Protein AF-A0A651FIP3-F1 (afdb_monomer_lite)

Secondary structure (DSSP, 8-state):
---------HHHHHHHHHHHHHHHHHHHHHHHHHHHHHTT-GGGHHHHHHHHHHHHHHHHHHHHHHHHHHHHHHHHHHHHHHHHHHTTT-B-TTT--B-TTS-SSEE-TTT--EE-HHHHHHHHT-----

pLDDT: mean 82.82, std 11.84, range [43.19, 98.12]

Sequence (130 aa):
MSTTNVKLPDCLKMLIAVMWSLPIASFVAMLSVLVLAGMLGKGHLDHFLWLGTLVQVLMWVSVAWILVFSAIIVFRFRRICRDAKVRGGRICLKCLYDLSTSPRDGKCPECGEKYTHEDLLEYWGVRNSE

Foldseek 3Di:
DPPPPPPPPVVLVVVVVVLVPVLVVVVVVLVVVLVVVVVVDDPCPVVVVVVSVVVVVVSVVVNVVSVVVSVVVVVVVVVLLVVCLVLQLQADPPPRDGCSVPDQWAADPPPRHGDHVVRSCVNSVHDPPD

Structure (mmCIF, N/CA/C/O backbone):
data_AF-A0A651FIP3-F1
#
_entry.id   AF-A0A651FIP3-F1
#
loop_
_atom_site.group_PDB
_atom_site.id
_atom_site.type_symbol
_atom_site.label_atom_id
_atom_site.label_alt_id
_atom_site.label_comp_id
_atom_site.label_asym_id
_atom_site.label_entity_id
_atom_site.label_seq_id
_atom_site.pdbx_PDB_ins_code
_atom_site.Cartn_x
_atom_site.Cartn_y
_atom_site.Cartn_z
_atom_site.occupancy
_atom_site.B_iso_or_equiv
_atom_site.auth_seq_id
_atom_site.auth_comp_id
_atom_site.auth_asym_id
_atom_site.auth_atom_id
_atom_site.pdbx_PDB_model_num
ATOM 1 N N . MET A 1 1 ? -28.414 8.250 -0.551 1.00 43.19 1 MET A N 1
ATOM 2 C CA . MET A 1 1 ? -27.100 7.582 -0.408 1.00 43.19 1 MET A CA 1
ATOM 3 C C . MET A 1 1 ? -26.067 8.631 -0.034 1.00 43.19 1 MET A C 1
ATOM 5 O O . MET A 1 1 ? -25.592 9.348 -0.900 1.00 43.19 1 MET A O 1
ATOM 9 N N . SER A 1 2 ? -25.780 8.786 1.259 1.00 44.00 2 SER A N 1
ATOM 10 C CA . SER A 1 2 ? -24.725 9.697 1.711 1.00 44.00 2 SER A CA 1
ATOM 11 C C . SER A 1 2 ? -23.386 9.033 1.414 1.00 44.00 2 SER A C 1
ATOM 13 O O . SER A 1 2 ? -23.059 8.014 2.021 1.00 44.00 2 SER A O 1
ATOM 15 N N . THR A 1 3 ? -22.623 9.577 0.471 1.00 43.50 3 THR A N 1
ATOM 16 C CA . THR A 1 3 ? -21.223 9.207 0.258 1.00 43.50 3 THR A CA 1
ATOM 17 C C . THR A 1 3 ? -20.451 9.592 1.513 1.00 43.50 3 THR A C 1
ATOM 19 O O . THR A 1 3 ? -20.008 10.729 1.666 1.00 43.50 3 THR A O 1
ATOM 22 N N . THR A 1 4 ? -20.349 8.669 2.469 1.00 44.88 4 THR A N 1
ATOM 23 C CA . THR A 1 4 ? -19.450 8.822 3.608 1.00 44.88 4 THR A CA 1
ATOM 24 C C . THR A 1 4 ? -18.051 8.943 3.036 1.00 44.88 4 THR A C 1
ATOM 26 O O . THR A 1 4 ? -17.505 7.970 2.513 1.00 44.88 4 THR A O 1
ATOM 29 N N . ASN A 1 5 ? -17.523 10.162 3.083 1.00 47.53 5 ASN A N 1
ATOM 30 C CA . ASN A 1 5 ? -16.165 10.507 2.712 1.00 47.53 5 ASN A CA 1
ATOM 31 C C . ASN A 1 5 ? -15.255 9.822 3.737 1.00 47.53 5 ASN A C 1
ATOM 33 O O . ASN A 1 5 ? -14.909 10.394 4.767 1.00 47.53 5 ASN A O 1
ATOM 37 N N . VAL A 1 6 ? -14.981 8.532 3.524 1.00 54.75 6 VAL A N 1
ATOM 38 C CA . VAL A 1 6 ? -13.984 7.801 4.299 1.00 54.75 6 VAL A CA 1
ATOM 39 C C . VAL A 1 6 ? -12.687 8.518 3.980 1.00 54.75 6 VAL A C 1
ATOM 41 O O . VAL A 1 6 ? -12.163 8.358 2.877 1.00 54.75 6 VAL A O 1
ATOM 44 N N . LYS A 1 7 ? -12.230 9.384 4.894 1.00 57.81 7 LYS A N 1
ATOM 45 C CA . LYS A 1 7 ? -10.916 10.011 4.793 1.00 57.81 7 LYS A CA 1
ATOM 46 C C . LYS A 1 7 ? -9.936 8.858 4.646 1.00 57.81 7 LYS A C 1
ATOM 48 O O . LYS A 1 7 ? -9.691 8.126 5.600 1.00 57.81 7 LYS A O 1
ATOM 53 N N . LEU A 1 8 ? -9.451 8.644 3.422 1.00 61.72 8 LEU A N 1
ATOM 54 C CA . LEU A 1 8 ? -8.318 7.762 3.204 1.00 61.72 8 LEU A CA 1
ATOM 55 C C . LEU A 1 8 ? -7.238 8.262 4.166 1.00 61.72 8 LEU A C 1
ATOM 57 O O . LEU A 1 8 ? -6.958 9.467 4.104 1.00 61.72 8 LEU A O 1
ATOM 61 N N . PRO A 1 9 ? -6.694 7.405 5.052 1.00 68.31 9 PRO A N 1
ATOM 62 C CA . PRO A 1 9 ? -5.679 7.834 6.001 1.00 68.31 9 PRO A CA 1
ATOM 63 C C . PRO A 1 9 ? -4.591 8.554 5.211 1.00 68.31 9 PRO A C 1
ATOM 65 O O . PRO A 1 9 ? -4.199 8.080 4.141 1.00 68.31 9 PRO A O 1
ATOM 68 N N . ASP A 1 10 ? -4.156 9.724 5.672 1.00 67.50 10 ASP A N 1
ATOM 69 C CA . ASP A 1 10 ? -3.275 10.583 4.873 1.00 67.50 10 ASP A CA 1
ATOM 70 C C . ASP A 1 10 ? -1.954 9.873 4.516 1.00 67.50 10 ASP A C 1
ATOM 72 O O . ASP A 1 10 ? -1.390 10.115 3.449 1.00 67.50 10 ASP A O 1
ATOM 76 N N . CYS A 1 11 ? -1.556 8.866 5.307 1.00 55.94 11 CYS A N 1
ATOM 77 C CA . CYS A 1 11 ? -0.498 7.914 4.969 1.00 55.94 11 CYS A CA 1
ATOM 78 C C . CYS A 1 11 ? -0.735 7.179 3.644 1.00 55.94 11 CYS A C 1
ATOM 80 O O . CYS A 1 11 ? 0.195 7.050 2.862 1.00 55.94 11 CYS A O 1
ATOM 82 N N . LEU A 1 12 ? -1.954 6.717 3.349 1.00 72.62 12 LEU A N 1
ATOM 83 C CA . LEU A 1 12 ? -2.253 6.019 2.098 1.00 72.62 12 LEU A CA 1
ATOM 84 C C . LEU A 1 12 ? -2.202 6.975 0.901 1.00 72.62 12 LEU A C 1
ATOM 86 O O . LEU A 1 12 ? -1.706 6.593 -0.153 1.00 72.62 12 LEU A O 1
ATOM 90 N N . LYS A 1 13 ? -2.646 8.228 1.061 1.00 75.75 13 LYS A N 1
ATOM 91 C CA . LYS A 1 13 ? -2.507 9.250 0.008 1.00 75.75 13 LYS A CA 1
ATOM 92 C C . LYS A 1 13 ? -1.041 9.568 -0.269 1.00 75.75 13 LYS A C 1
ATOM 94 O O . LYS A 1 13 ? -0.651 9.654 -1.429 1.00 75.75 13 LYS A O 1
ATOM 99 N N . MET A 1 14 ? -0.236 9.702 0.783 1.00 73.50 14 MET A N 1
ATOM 100 C CA . MET A 1 14 ? 1.199 9.950 0.669 1.00 73.50 14 MET A CA 1
ATOM 101 C C . MET A 1 14 ? 1.925 8.751 0.044 1.00 73.50 14 MET A C 1
ATOM 103 O O . MET A 1 14 ? 2.763 8.935 -0.831 1.00 73.50 14 MET A O 1
ATOM 107 N N . LEU A 1 15 ? 1.554 7.524 0.416 1.00 74.19 15 LEU A N 1
ATOM 108 C CA . LEU A 1 15 ? 2.135 6.294 -0.127 1.00 74.19 15 LEU A CA 1
ATOM 109 C C . LEU A 1 15 ? 1.787 6.123 -1.608 1.00 74.19 15 LEU A C 1
ATOM 111 O O . LEU A 1 15 ? 2.667 5.810 -2.401 1.00 74.19 15 LEU A O 1
ATOM 115 N N . ILE A 1 16 ? 0.544 6.431 -1.993 1.00 78.88 16 ILE A N 1
ATOM 116 C CA . ILE A 1 16 ? 0.132 6.522 -3.396 1.00 78.88 16 ILE A CA 1
ATOM 117 C C . ILE A 1 16 ? 0.979 7.588 -4.107 1.00 78.88 16 ILE A C 1
ATOM 119 O O . ILE A 1 16 ? 1.639 7.268 -5.087 1.00 78.88 16 ILE A O 1
ATOM 123 N N . ALA A 1 17 ? 1.044 8.823 -3.604 1.00 80.00 17 ALA A N 1
ATOM 124 C CA . ALA A 1 17 ? 1.798 9.906 -4.245 1.00 80.00 17 ALA A CA 1
ATOM 125 C C . ALA A 1 17 ? 3.288 9.570 -4.458 1.00 80.00 17 ALA A C 1
ATOM 127 O O . ALA A 1 17 ? 3.820 9.802 -5.543 1.00 80.00 17 ALA A O 1
ATOM 128 N N . VAL A 1 18 ? 3.944 8.969 -3.459 1.00 76.50 18 VAL A N 1
ATOM 129 C CA . VAL A 1 18 ? 5.346 8.521 -3.547 1.00 76.50 18 VAL A CA 1
ATOM 130 C C . VAL A 1 18 ? 5.502 7.344 -4.515 1.00 76.50 18 VAL A C 1
ATOM 132 O O . VAL A 1 18 ? 6.474 7.283 -5.265 1.00 76.50 18 VAL A O 1
ATOM 135 N N . MET A 1 19 ? 4.529 6.432 -4.556 1.00 79.44 19 MET A N 1
ATOM 136 C CA . MET A 1 19 ? 4.520 5.323 -5.510 1.00 79.44 19 MET A CA 1
ATOM 137 C C . MET A 1 19 ? 4.450 5.781 -6.969 1.00 79.44 19 MET A C 1
ATOM 139 O O . MET A 1 19 ? 5.012 5.109 -7.830 1.00 79.44 19 MET A O 1
ATOM 143 N N . TRP A 1 20 ? 3.767 6.893 -7.260 1.00 76.62 20 TRP A N 1
ATOM 144 C CA . TRP A 1 20 ? 3.640 7.405 -8.629 1.00 76.62 20 TRP A CA 1
ATOM 145 C C . TRP A 1 20 ? 4.838 8.256 -9.068 1.00 76.62 20 TRP A C 1
ATOM 147 O O . TRP A 1 20 ? 5.170 8.252 -10.249 1.00 76.62 20 TRP A O 1
ATOM 157 N N . SER A 1 21 ? 5.524 8.957 -8.161 1.00 80.50 21 SER A N 1
ATOM 158 C CA . SER A 1 21 ? 6.611 9.876 -8.539 1.00 80.50 21 SER A CA 1
ATOM 159 C C . SER A 1 21 ? 7.912 9.168 -8.941 1.00 80.50 21 SER A C 1
ATOM 161 O O . SER A 1 21 ? 8.585 9.601 -9.879 1.00 80.50 21 SER A O 1
ATOM 163 N N . LEU A 1 22 ? 8.248 8.054 -8.287 1.00 77.44 22 LEU A N 1
ATOM 164 C CA . LEU A 1 22 ? 9.463 7.274 -8.557 1.00 77.44 22 LEU A CA 1
ATOM 165 C C . LEU A 1 22 ? 9.542 6.677 -9.979 1.00 77.44 22 LEU A C 1
ATOM 167 O O . LEU A 1 22 ? 10.562 6.885 -10.643 1.00 77.44 22 LEU A O 1
ATOM 171 N N . PRO A 1 23 ? 8.514 5.975 -10.501 1.00 76.00 23 PRO A N 1
ATOM 172 C CA . PRO A 1 23 ? 8.573 5.421 -11.854 1.00 76.00 23 PRO A CA 1
ATOM 173 C C . PRO A 1 23 ? 8.586 6.514 -12.927 1.00 76.00 23 PRO A C 1
ATOM 175 O O . PRO A 1 23 ? 9.272 6.364 -13.935 1.00 76.00 23 PRO A O 1
ATOM 178 N N . ILE A 1 24 ? 7.900 7.640 -12.696 1.00 80.19 24 ILE A N 1
ATOM 179 C CA . ILE A 1 24 ? 7.897 8.775 -13.630 1.00 80.19 24 ILE A CA 1
ATOM 180 C C . ILE A 1 24 ? 9.303 9.376 -13.741 1.00 80.19 24 ILE A C 1
ATOM 182 O O . ILE A 1 24 ? 9.804 9.559 -14.849 1.00 80.19 24 ILE A O 1
ATOM 186 N N . ALA A 1 25 ? 9.973 9.631 -12.614 1.00 79.94 25 ALA A N 1
ATOM 187 C CA . ALA A 1 25 ? 11.335 10.165 -12.619 1.00 79.94 25 ALA A CA 1
ATOM 188 C C . ALA A 1 25 ? 12.333 9.199 -13.286 1.00 79.94 25 ALA A C 1
ATOM 190 O O . ALA A 1 25 ? 13.164 9.621 -14.091 1.00 79.94 25 ALA A O 1
ATOM 191 N N . SER A 1 26 ? 12.215 7.896 -13.003 1.00 79.19 26 SER A N 1
ATOM 192 C CA . SER A 1 26 ? 13.056 6.864 -13.620 1.00 79.19 26 SER A CA 1
ATOM 193 C C . SER A 1 26 ? 12.858 6.784 -15.137 1.00 79.19 26 SER A C 1
ATOM 195 O O . SER A 1 26 ? 13.839 6.692 -15.875 1.00 79.19 26 SER A O 1
ATOM 197 N N . PHE A 1 27 ? 11.615 6.906 -15.612 1.00 79.81 27 PHE A N 1
ATOM 198 C CA . PHE A 1 27 ? 11.298 6.921 -17.039 1.00 79.81 27 PHE A CA 1
ATOM 199 C C . PHE A 1 27 ? 11.923 8.126 -17.757 1.00 79.81 27 PHE A C 1
ATOM 201 O O . PHE A 1 27 ? 12.552 7.968 -18.803 1.00 79.81 27 PHE A O 1
ATOM 208 N N . VAL A 1 28 ? 11.823 9.323 -17.167 1.00 85.31 28 VAL A N 1
ATOM 209 C CA . VAL A 1 28 ? 12.415 10.553 -17.724 1.00 85.31 28 VAL A CA 1
ATOM 210 C C . VAL A 1 28 ? 13.944 10.459 -17.801 1.00 85.31 28 VAL A C 1
ATOM 212 O O . VAL A 1 28 ? 14.542 10.832 -18.816 1.00 85.31 28 VAL A O 1
ATOM 215 N N . ALA A 1 29 ? 14.588 9.913 -16.766 1.00 83.25 29 ALA A N 1
ATOM 216 C CA . ALA A 1 29 ? 16.035 9.702 -16.760 1.00 83.25 29 ALA A CA 1
ATOM 217 C C . ALA A 1 29 ? 16.467 8.710 -17.854 1.00 83.25 29 ALA A C 1
ATOM 219 O O . ALA A 1 29 ? 17.422 8.971 -18.585 1.00 83.25 29 ALA A O 1
ATOM 220 N N . MET A 1 30 ? 15.731 7.608 -18.023 1.00 81.69 30 MET A N 1
ATOM 221 C CA . MET A 1 30 ? 16.027 6.603 -19.046 1.00 81.69 30 MET A CA 1
ATOM 222 C C . MET A 1 30 ? 15.882 7.158 -20.468 1.00 81.69 30 MET A C 1
ATOM 224 O O . MET A 1 30 ? 16.750 6.925 -21.309 1.00 81.69 30 MET A O 1
ATOM 228 N N . LEU A 1 31 ? 14.826 7.936 -20.730 1.00 81.12 31 LEU A N 1
ATOM 229 C CA . LEU A 1 31 ? 14.644 8.611 -22.017 1.00 81.12 31 LEU A CA 1
ATOM 230 C C . LEU A 1 31 ? 15.813 9.548 -22.334 1.00 81.12 31 LEU A C 1
ATOM 232 O O . LEU A 1 31 ? 16.308 9.554 -23.457 1.00 81.12 31 LEU A O 1
ATOM 236 N N . SER A 1 32 ? 16.304 10.282 -21.335 1.00 85.69 32 SER A N 1
ATOM 237 C CA . SER A 1 32 ? 17.462 11.170 -21.492 1.00 85.69 32 SER A CA 1
ATOM 238 C C . SER A 1 32 ? 18.725 10.398 -21.900 1.00 85.69 32 SER A C 1
ATOM 240 O O . SER A 1 32 ? 19.454 10.825 -22.795 1.00 85.69 32 SER A O 1
ATOM 242 N N . VAL A 1 33 ? 18.961 9.228 -21.296 1.00 82.62 33 VAL A N 1
ATOM 243 C CA . VAL A 1 33 ? 20.106 8.359 -21.627 1.00 82.62 33 VAL A CA 1
ATOM 244 C C . VAL A 1 33 ? 19.993 7.795 -23.045 1.00 82.62 33 VAL A C 1
ATOM 246 O O . VAL A 1 33 ? 20.979 7.795 -23.782 1.00 82.62 33 VAL A O 1
ATOM 249 N N . LEU A 1 34 ? 18.796 7.356 -23.452 1.00 78.31 34 LEU A N 1
ATOM 250 C CA . LEU A 1 34 ? 18.548 6.856 -24.808 1.00 78.31 34 LEU A CA 1
ATOM 251 C C . LEU A 1 34 ? 18.825 7.932 -25.870 1.00 78.31 34 LEU A C 1
ATOM 253 O O . LEU A 1 34 ? 19.457 7.641 -26.885 1.00 78.31 34 LEU A O 1
ATOM 257 N N . VAL A 1 35 ? 18.399 9.176 -25.620 1.00 83.75 35 VAL A N 1
ATOM 258 C CA . VAL A 1 35 ? 18.638 10.312 -26.528 1.00 83.75 35 VAL A CA 1
ATOM 259 C C . VAL A 1 35 ? 20.133 10.595 -26.673 1.00 83.75 35 VAL A C 1
ATOM 261 O O . VAL A 1 35 ? 20.622 10.706 -27.795 1.00 83.75 35 VAL A O 1
ATOM 264 N N . LEU A 1 36 ? 20.873 10.659 -25.561 1.00 83.81 36 LEU A N 1
ATOM 265 C CA . LEU A 1 36 ? 22.317 10.924 -25.576 1.00 83.81 36 LEU A CA 1
ATOM 266 C C . LEU A 1 36 ? 23.100 9.839 -26.321 1.00 83.81 36 LEU A C 1
ATOM 268 O O . LEU A 1 36 ? 23.998 10.143 -27.103 1.00 83.81 36 LEU A O 1
ATOM 272 N N . ALA A 1 37 ? 22.737 8.574 -26.126 1.00 78.62 37 ALA A N 1
ATOM 273 C CA . ALA A 1 37 ? 23.389 7.464 -26.806 1.00 78.62 37 ALA A CA 1
ATOM 274 C C . ALA A 1 37 ? 23.115 7.436 -28.316 1.00 78.62 37 ALA A C 1
ATOM 276 O O . ALA A 1 37 ? 24.007 7.096 -29.091 1.00 78.62 37 ALA A O 1
ATOM 277 N N . GLY A 1 38 ? 21.924 7.864 -28.750 1.00 76.25 38 GLY A N 1
ATOM 278 C CA . GLY A 1 38 ? 21.608 8.027 -30.171 1.00 76.25 38 GLY A CA 1
ATOM 279 C C . GLY A 1 38 ? 22.527 9.025 -30.89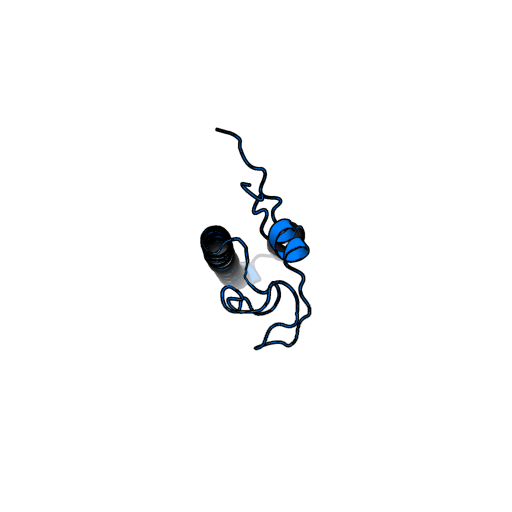0 1.00 76.25 38 GLY A C 1
ATOM 280 O O . GLY A 1 38 ? 22.751 8.894 -32.093 1.00 76.25 38 GLY A O 1
ATOM 281 N N . MET A 1 39 ? 23.116 9.981 -30.162 1.00 83.81 39 MET A N 1
ATOM 282 C CA . MET A 1 39 ? 24.038 10.971 -30.730 1.00 83.81 39 MET A CA 1
ATOM 283 C C . MET A 1 39 ? 25.468 10.436 -30.952 1.00 83.81 39 MET A C 1
ATOM 285 O O . MET A 1 39 ? 26.230 11.068 -31.679 1.00 83.81 39 MET A O 1
ATOM 289 N N . LEU A 1 40 ? 25.846 9.279 -30.385 1.00 83.00 40 LEU A N 1
ATOM 290 C CA . LEU A 1 40 ? 27.236 8.776 -30.366 1.00 83.00 40 LEU A CA 1
ATOM 291 C C . LEU A 1 40 ? 27.644 7.879 -31.561 1.00 83.00 40 LEU A C 1
ATOM 293 O O . LEU A 1 40 ? 28.780 7.410 -31.617 1.00 83.00 40 LEU A O 1
ATOM 297 N N . GLY A 1 41 ? 26.784 7.694 -32.568 1.00 74.50 41 GLY A N 1
ATOM 298 C CA . GLY A 1 41 ? 27.157 7.094 -33.860 1.00 74.50 41 GLY A CA 1
ATOM 299 C C . GLY A 1 41 ? 26.847 5.597 -34.039 1.00 74.50 41 GLY A C 1
ATOM 300 O O . GLY A 1 41 ? 26.512 4.869 -33.109 1.00 74.50 41 GLY A O 1
ATOM 301 N N . LYS A 1 42 ? 26.923 5.132 -35.299 1.00 72.44 42 LYS A N 1
ATOM 302 C CA . LYS A 1 42 ? 26.256 3.904 -35.784 1.00 72.44 42 LYS A CA 1
ATOM 303 C C . LYS A 1 42 ? 26.833 2.565 -35.300 1.00 72.44 42 LYS A C 1
ATOM 305 O O . LYS A 1 42 ? 26.108 1.578 -35.305 1.00 72.44 42 LYS A O 1
ATOM 310 N N . GLY A 1 43 ? 28.100 2.514 -34.882 1.00 77.69 43 GLY A N 1
ATOM 311 C CA . GLY A 1 43 ? 28.779 1.253 -34.539 1.00 77.69 43 GLY A CA 1
ATOM 312 C C . GLY A 1 43 ? 28.315 0.598 -33.232 1.00 77.69 43 GLY A C 1
ATOM 313 O O . GLY A 1 43 ? 28.510 -0.596 -33.050 1.00 77.69 43 GLY A O 1
ATOM 314 N N . HIS A 1 44 ? 27.672 1.359 -32.342 1.00 74.50 44 HIS A N 1
ATOM 315 C CA . HIS A 1 44 ? 27.208 0.885 -31.031 1.00 74.50 44 HIS A CA 1
ATOM 316 C C . HIS A 1 44 ? 25.686 0.665 -30.943 1.00 74.50 44 HIS A C 1
ATOM 318 O O . HIS A 1 44 ? 25.185 0.292 -29.882 1.00 74.50 44 HIS A O 1
ATOM 324 N N . LEU A 1 45 ? 24.943 0.875 -32.036 1.00 77.19 45 LEU A N 1
ATOM 325 C CA . LEU A 1 45 ? 23.476 0.899 -32.020 1.00 77.19 45 LEU A CA 1
ATOM 326 C C . LEU A 1 45 ? 22.845 -0.455 -31.663 1.00 77.19 45 LEU A C 1
ATOM 328 O O . LEU A 1 45 ? 21.918 -0.478 -30.859 1.00 77.19 45 LEU A O 1
ATOM 332 N N . ASP A 1 46 ? 23.353 -1.575 -32.184 1.00 80.75 46 ASP A N 1
ATOM 333 C CA . ASP A 1 46 ? 22.715 -2.887 -31.974 1.00 80.75 46 ASP A CA 1
ATOM 334 C C . ASP A 1 46 ? 22.778 -3.348 -30.511 1.00 80.75 46 ASP A C 1
ATOM 336 O O . ASP A 1 46 ? 21.770 -3.758 -29.932 1.00 80.75 46 ASP A O 1
ATOM 340 N N . HIS A 1 47 ? 23.946 -3.222 -29.870 1.00 80.69 47 HIS A N 1
ATOM 341 C CA . HIS A 1 47 ? 24.083 -3.523 -28.440 1.00 80.69 47 HIS A CA 1
ATOM 342 C C . HIS A 1 47 ? 23.244 -2.577 -27.577 1.00 80.69 47 HIS A C 1
ATOM 344 O O . HIS A 1 47 ? 22.672 -2.996 -26.570 1.00 80.69 47 HIS A O 1
ATOM 350 N N . PHE A 1 48 ? 23.136 -1.310 -27.979 1.00 80.38 48 PHE A N 1
ATOM 351 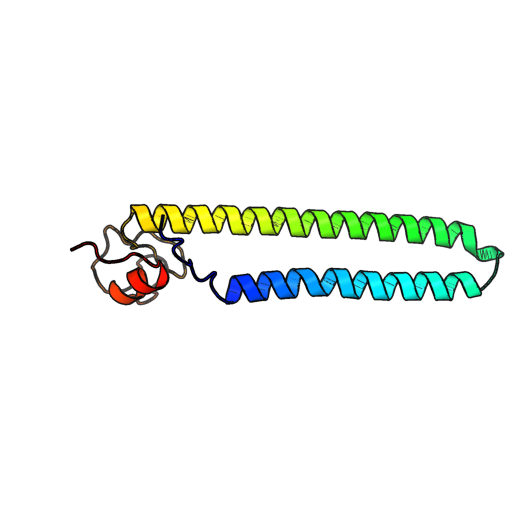C CA . PHE A 1 48 ? 22.380 -0.316 -27.234 1.00 80.38 48 PHE A CA 1
ATOM 352 C C . PHE A 1 48 ? 20.861 -0.534 -27.330 1.00 80.38 48 PHE A C 1
ATOM 354 O O . PHE A 1 48 ? 20.161 -0.418 -26.326 1.00 80.38 48 PHE A O 1
ATOM 361 N N . LEU A 1 49 ? 20.349 -0.927 -28.500 1.00 80.56 49 LEU A N 1
ATOM 362 C CA . LEU A 1 49 ? 18.938 -1.272 -28.699 1.00 80.56 49 LEU A CA 1
ATOM 363 C C . LEU A 1 49 ? 18.529 -2.510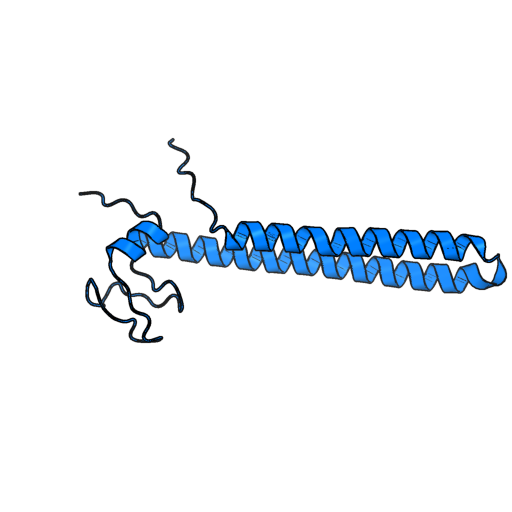 -27.892 1.00 80.56 49 LEU A C 1
ATOM 365 O O . LEU A 1 49 ? 17.460 -2.517 -27.273 1.00 80.56 49 LEU A O 1
ATOM 369 N N . TRP A 1 50 ? 19.381 -3.539 -27.850 1.00 85.19 50 TRP A N 1
ATOM 370 C CA . TRP A 1 50 ? 19.118 -4.735 -27.046 1.00 85.19 50 TRP A CA 1
ATOM 371 C C . TRP A 1 50 ? 19.087 -4.410 -25.547 1.00 85.19 50 TRP A C 1
ATOM 373 O O . TRP A 1 50 ? 18.129 -4.764 -24.855 1.00 85.19 50 TRP A O 1
ATOM 383 N N . LEU A 1 51 ? 20.078 -3.653 -25.061 1.00 81.81 51 LEU A N 1
ATOM 384 C CA . LEU A 1 51 ? 20.131 -3.208 -23.668 1.00 81.81 51 LEU A CA 1
ATOM 385 C C . LEU A 1 51 ? 18.922 -2.328 -23.312 1.00 81.81 51 LEU A C 1
ATOM 387 O O . LEU A 1 51 ? 18.283 -2.548 -22.287 1.00 81.81 51 LEU A O 1
ATOM 391 N N . GLY A 1 52 ? 18.561 -1.375 -24.174 1.00 81.69 52 GLY A N 1
ATOM 392 C CA . GLY A 1 52 ? 17.405 -0.499 -23.979 1.00 81.69 52 GLY A CA 1
ATOM 393 C C . GLY A 1 52 ? 16.090 -1.273 -23.899 1.00 81.69 52 GLY A C 1
ATOM 394 O O . GLY A 1 52 ? 15.274 -1.008 -23.018 1.00 81.69 52 GLY A O 1
ATOM 395 N N . THR A 1 53 ? 15.910 -2.284 -24.754 1.00 82.00 53 THR A N 1
ATOM 396 C CA . THR A 1 53 ? 14.731 -3.165 -24.718 1.00 82.00 53 THR A CA 1
ATOM 397 C C . THR A 1 53 ? 14.659 -3.937 -23.401 1.00 82.00 53 THR A C 1
ATOM 399 O O . THR A 1 53 ? 13.596 -4.013 -22.786 1.00 82.00 53 THR A O 1
ATOM 402 N N . LEU A 1 54 ? 15.790 -4.464 -22.925 1.00 84.25 54 LEU A N 1
ATOM 403 C CA . LEU A 1 54 ? 15.857 -5.183 -21.653 1.00 84.25 54 LEU A CA 1
ATOM 404 C C . LEU A 1 54 ? 15.500 -4.269 -20.472 1.00 84.25 54 LEU A C 1
ATOM 406 O O . LEU A 1 54 ? 14.673 -4.641 -19.637 1.00 84.25 54 LEU A O 1
ATOM 410 N N . VAL A 1 55 ? 16.051 -3.052 -20.427 1.00 81.62 55 VAL A N 1
ATOM 411 C CA . VAL A 1 55 ? 15.725 -2.062 -19.385 1.00 81.62 55 VAL A CA 1
ATOM 412 C C . VAL A 1 55 ? 14.246 -1.670 -19.447 1.00 81.62 55 VAL A C 1
ATOM 414 O O . VAL A 1 55 ? 13.574 -1.640 -18.416 1.00 81.62 55 VAL A O 1
ATOM 417 N N . GLN A 1 56 ? 13.708 -1.442 -20.646 1.00 81.31 56 GLN A N 1
ATOM 418 C CA . GLN A 1 56 ? 12.299 -1.114 -20.852 1.00 81.31 56 GLN A CA 1
ATOM 419 C C . GLN A 1 56 ? 11.372 -2.218 -20.320 1.00 81.31 56 GLN A C 1
ATOM 421 O O . GLN A 1 56 ? 10.381 -1.920 -19.652 1.00 81.31 56 GLN A O 1
ATOM 426 N N . VAL A 1 57 ? 11.686 -3.489 -20.592 1.00 86.44 57 VAL A N 1
ATOM 427 C CA . VAL A 1 57 ? 10.909 -4.632 -20.088 1.00 86.44 57 VAL A CA 1
ATOM 428 C C . VAL A 1 57 ? 10.981 -4.707 -18.564 1.00 86.44 57 VAL A C 1
ATOM 430 O O . VAL A 1 57 ? 9.940 -4.808 -17.917 1.00 86.44 57 VAL A O 1
ATOM 433 N N . LEU A 1 58 ? 12.176 -4.600 -17.973 1.00 83.00 58 LEU A N 1
ATOM 434 C CA . LEU A 1 58 ? 12.340 -4.618 -16.515 1.00 83.00 58 LEU A CA 1
ATOM 435 C C . LEU A 1 58 ? 11.568 -3.485 -15.829 1.00 83.00 58 LEU A C 1
ATOM 437 O O . LEU A 1 58 ? 10.980 -3.691 -14.767 1.00 83.00 58 LEU A O 1
ATOM 441 N N . MET A 1 59 ? 11.520 -2.309 -16.453 1.00 83.19 59 MET A N 1
ATOM 442 C CA . MET A 1 59 ? 10.738 -1.178 -15.966 1.00 83.19 59 MET A CA 1
ATOM 443 C C . MET A 1 59 ? 9.229 -1.463 -15.999 1.00 83.19 59 MET A C 1
ATOM 445 O O . MET A 1 59 ? 8.530 -1.199 -15.025 1.00 83.19 59 MET A O 1
ATOM 449 N N . TRP A 1 60 ? 8.702 -2.040 -17.081 1.00 85.06 60 TRP A N 1
ATOM 450 C CA . TRP A 1 60 ? 7.285 -2.421 -17.127 1.00 85.06 60 TRP A CA 1
ATOM 451 C C . TRP A 1 60 ? 6.939 -3.492 -16.091 1.00 85.06 60 TRP A C 1
ATOM 453 O O . TRP A 1 60 ? 5.893 -3.412 -15.445 1.00 85.06 60 TRP A O 1
ATOM 463 N N . VAL A 1 61 ? 7.832 -4.464 -15.888 1.00 87.94 61 VAL A N 1
ATOM 464 C CA . VAL A 1 61 ? 7.672 -5.504 -14.864 1.00 87.94 61 VAL A CA 1
ATOM 465 C C . VAL A 1 61 ? 7.645 -4.897 -13.460 1.00 87.94 61 VAL A C 1
ATOM 467 O O . VAL A 1 61 ? 6.787 -5.270 -12.659 1.00 87.94 61 VAL A O 1
ATOM 470 N N . SER A 1 62 ? 8.530 -3.945 -13.149 1.00 82.88 62 SER A N 1
ATOM 471 C CA . SER A 1 62 ? 8.553 -3.299 -11.832 1.00 82.88 62 SER A CA 1
ATOM 472 C C . SER A 1 62 ? 7.297 -2.459 -11.581 1.00 82.88 62 SER A C 1
ATOM 474 O O . SER A 1 62 ? 6.695 -2.569 -10.511 1.00 82.88 62 SER A O 1
ATOM 476 N N . VAL A 1 63 ? 6.831 -1.703 -12.582 1.00 83.00 63 VAL A N 1
ATOM 477 C CA . VAL A 1 63 ? 5.562 -0.959 -12.515 1.00 83.00 63 VAL A CA 1
ATOM 478 C C . VAL A 1 63 ? 4.388 -1.908 -12.268 1.00 83.00 63 VAL A C 1
ATOM 480 O O . VAL A 1 63 ? 3.581 -1.662 -11.371 1.00 83.00 63 VAL A O 1
ATOM 483 N N . ALA A 1 64 ? 4.308 -3.021 -13.002 1.00 86.62 64 ALA A N 1
ATOM 484 C CA . ALA A 1 64 ? 3.254 -4.014 -12.812 1.00 86.62 64 ALA A CA 1
ATOM 485 C C . ALA A 1 64 ? 3.264 -4.596 -11.387 1.00 86.62 64 ALA A C 1
ATOM 487 O O . ALA A 1 64 ? 2.216 -4.669 -10.745 1.00 86.62 64 ALA A O 1
ATOM 488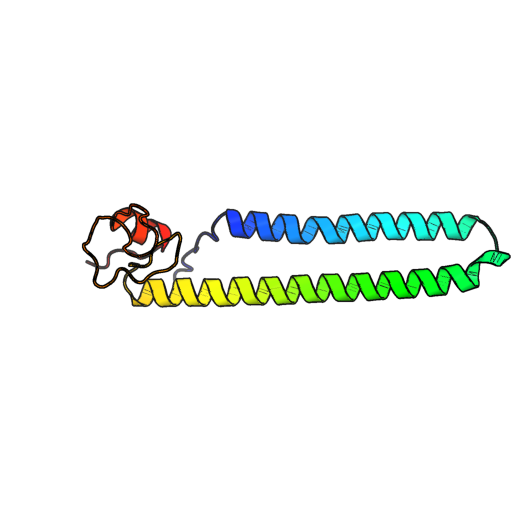 N N . TRP A 1 65 ? 4.439 -4.939 -10.850 1.00 89.56 65 TRP A N 1
ATOM 489 C CA . TRP A 1 65 ? 4.581 -5.428 -9.474 1.00 89.56 65 TRP A CA 1
ATOM 490 C C . TRP A 1 65 ? 4.123 -4.410 -8.428 1.00 89.56 65 TRP A C 1
ATOM 492 O O . TRP A 1 65 ? 3.411 -4.775 -7.492 1.00 89.56 65 TRP A O 1
ATOM 502 N N . ILE A 1 66 ? 4.475 -3.133 -8.595 1.00 82.94 66 ILE A N 1
ATOM 503 C CA . ILE A 1 66 ? 4.049 -2.044 -7.705 1.00 82.94 66 ILE A CA 1
ATOM 504 C C . ILE A 1 66 ? 2.518 -1.898 -7.717 1.00 82.94 66 ILE A C 1
ATOM 506 O O . ILE A 1 66 ? 1.885 -1.780 -6.661 1.00 82.94 66 ILE A O 1
ATOM 510 N N . LEU A 1 67 ? 1.896 -1.956 -8.898 1.00 82.50 67 LEU A N 1
ATOM 511 C CA . LEU A 1 67 ? 0.438 -1.905 -9.037 1.00 82.50 67 LEU A CA 1
ATOM 512 C C . LEU A 1 67 ? -0.243 -3.108 -8.372 1.00 82.50 67 LEU A C 1
ATOM 514 O O . LEU A 1 67 ? -1.219 -2.939 -7.644 1.00 82.50 67 LEU A O 1
ATOM 518 N N . VAL A 1 68 ? 0.297 -4.316 -8.549 1.00 90.00 68 VAL A N 1
ATOM 519 C CA . VAL A 1 68 ? -0.232 -5.525 -7.901 1.00 90.00 68 VAL A CA 1
ATOM 520 C C . VAL A 1 68 ? -0.100 -5.430 -6.380 1.00 90.00 68 VAL A C 1
ATOM 522 O O . VAL A 1 68 ? -1.070 -5.662 -5.658 1.00 90.00 68 VAL A O 1
ATOM 525 N N . PHE A 1 69 ? 1.072 -5.045 -5.873 1.00 85.75 69 PHE A N 1
ATOM 526 C CA . PHE A 1 69 ? 1.324 -4.964 -4.436 1.00 85.75 69 PHE A CA 1
ATOM 527 C C . PHE A 1 69 ? 0.444 -3.907 -3.760 1.00 85.75 69 PHE A C 1
ATOM 529 O O . PHE A 1 69 ? -0.150 -4.161 -2.711 1.00 85.75 69 PHE A O 1
ATOM 536 N N . SER A 1 70 ? 0.275 -2.745 -4.392 1.00 83.69 70 SER A N 1
ATOM 537 C CA . SER A 1 70 ? -0.636 -1.714 -3.887 1.00 83.69 70 SER A CA 1
ATOM 538 C C . SER A 1 70 ? -2.097 -2.132 -3.929 1.00 83.69 70 SER A C 1
ATOM 540 O O . SER A 1 70 ? -2.810 -1.902 -2.952 1.00 83.69 70 SER A O 1
ATOM 542 N N . ALA A 1 71 ? -2.545 -2.806 -4.991 1.00 86.12 71 ALA A N 1
ATOM 543 C CA . ALA A 1 71 ? -3.890 -3.365 -5.049 1.00 86.12 71 ALA A CA 1
ATOM 544 C C . ALA A 1 71 ? -4.128 -4.367 -3.907 1.00 86.12 71 ALA A C 1
ATOM 546 O O . ALA A 1 71 ? -5.167 -4.306 -3.248 1.00 86.12 71 ALA A O 1
ATOM 547 N N . ILE A 1 72 ? -3.149 -5.231 -3.609 1.00 90.56 72 ILE A N 1
ATOM 548 C CA . ILE A 1 72 ? -3.205 -6.173 -2.481 1.00 90.56 72 ILE A CA 1
ATOM 549 C C . ILE A 1 72 ? -3.304 -5.427 -1.146 1.00 90.56 72 ILE A C 1
ATOM 551 O O . ILE A 1 72 ? -4.177 -5.760 -0.340 1.00 90.56 72 ILE A O 1
ATOM 555 N N . ILE A 1 73 ? -2.461 -4.415 -0.910 1.00 86.12 73 ILE A N 1
ATOM 556 C CA . ILE A 1 73 ? -2.492 -3.603 0.317 1.00 86.12 73 ILE A CA 1
ATOM 557 C C . ILE A 1 73 ? -3.853 -2.927 0.475 1.00 86.12 73 ILE A C 1
ATOM 559 O O . ILE A 1 73 ? -4.475 -3.042 1.530 1.00 86.12 73 ILE A O 1
ATOM 563 N N . VAL A 1 74 ? -4.352 -2.269 -0.572 1.00 84.75 74 VAL A N 1
ATOM 564 C CA . VAL A 1 74 ? -5.649 -1.583 -0.546 1.00 84.75 74 VAL A CA 1
ATOM 565 C C . VAL A 1 74 ? -6.776 -2.579 -0.296 1.00 84.75 74 VAL A C 1
ATOM 567 O O . VAL A 1 74 ? -7.651 -2.314 0.525 1.00 84.75 74 VAL A O 1
ATOM 570 N N . PHE A 1 75 ? -6.769 -3.741 -0.948 1.00 87.94 75 PHE A N 1
ATOM 571 C CA . PHE A 1 75 ? -7.811 -4.749 -0.765 1.00 87.94 75 PHE A CA 1
ATOM 572 C C . PHE A 1 75 ? -7.795 -5.340 0.649 1.00 87.94 75 PHE A C 1
ATOM 574 O O . PHE A 1 75 ? -8.845 -5.450 1.287 1.00 87.94 75 PHE A O 1
ATOM 581 N N . ARG A 1 76 ? -6.605 -5.655 1.177 1.00 89.06 76 ARG A N 1
ATOM 582 C CA . ARG A 1 76 ? -6.410 -6.086 2.570 1.00 89.06 76 ARG A CA 1
ATOM 583 C C . ARG A 1 76 ? -6.912 -5.024 3.540 1.00 89.06 76 ARG A C 1
ATOM 585 O O . ARG A 1 76 ? -7.701 -5.347 4.422 1.00 89.06 76 ARG A O 1
ATOM 592 N N . PHE A 1 77 ? -6.526 -3.768 3.341 1.00 83.88 77 PHE A N 1
ATOM 593 C CA . PHE A 1 77 ? -6.920 -2.666 4.213 1.00 83.88 77 PHE A CA 1
ATOM 594 C C . PHE A 1 77 ? -8.430 -2.426 4.176 1.00 83.88 77 PHE A C 1
ATOM 596 O O . PHE A 1 77 ? -9.066 -2.326 5.218 1.00 83.88 77 PHE A O 1
ATOM 603 N N . ARG A 1 78 ? -9.048 -2.436 2.989 1.00 86.12 78 ARG A N 1
ATOM 604 C CA . ARG A 1 78 ? -10.509 -2.317 2.851 1.00 86.12 78 ARG A CA 1
ATOM 605 C C . ARG A 1 78 ? -11.241 -3.458 3.542 1.00 86.12 78 ARG A C 1
ATOM 607 O O . ARG A 1 78 ? -12.273 -3.213 4.164 1.00 86.12 78 ARG A O 1
ATOM 614 N N . ARG A 1 79 ? -10.714 -4.682 3.455 1.00 90.19 79 ARG A N 1
ATOM 615 C CA . ARG A 1 79 ? -11.260 -5.834 4.176 1.00 90.19 79 ARG A CA 1
ATOM 616 C C . ARG A 1 79 ? -11.179 -5.620 5.686 1.00 90.19 79 ARG A C 1
ATOM 618 O O . ARG A 1 79 ? -12.197 -5.757 6.348 1.00 90.19 79 ARG A O 1
ATOM 625 N N . ILE A 1 80 ? -10.028 -5.187 6.199 1.00 87.00 80 ILE A N 1
ATOM 626 C CA . ILE A 1 80 ? -9.834 -4.879 7.623 1.00 87.00 80 ILE A CA 1
ATOM 627 C C . ILE A 1 80 ? -10.786 -3.769 8.082 1.00 87.00 80 ILE A C 1
ATOM 629 O O . ILE A 1 80 ? -11.481 -3.952 9.071 1.00 87.00 80 ILE A O 1
ATOM 633 N N . CYS A 1 81 ? -10.898 -2.656 7.351 1.00 85.94 81 CYS A N 1
ATOM 634 C CA . CYS A 1 81 ? -11.836 -1.581 7.689 1.00 85.94 81 CYS A CA 1
ATOM 635 C C . CYS A 1 81 ? -13.291 -2.062 7.695 1.00 85.94 81 CYS A C 1
ATOM 637 O O . CYS A 1 81 ? -14.091 -1.616 8.515 1.00 85.94 81 CYS A O 1
ATOM 639 N N . ARG A 1 82 ? -13.662 -2.944 6.761 1.00 87.94 82 ARG A N 1
ATOM 640 C CA . ARG A 1 82 ? -15.010 -3.516 6.716 1.00 87.94 82 ARG A CA 1
ATOM 641 C C . ARG A 1 82 ? -15.256 -4.409 7.927 1.00 87.94 82 ARG A C 1
ATOM 643 O O . ARG A 1 82 ? -16.290 -4.273 8.570 1.00 87.94 82 ARG A O 1
ATOM 650 N N . ASP A 1 83 ? -14.301 -5.270 8.250 1.00 87.94 83 ASP A N 1
ATOM 651 C CA . ASP A 1 83 ? -14.394 -6.182 9.386 1.00 87.94 83 ASP A CA 1
ATOM 652 C C . ASP A 1 83 ? -14.384 -5.399 10.715 1.00 87.94 83 ASP A C 1
ATOM 654 O O . ASP A 1 83 ? -15.161 -5.718 11.612 1.00 87.94 83 ASP A O 1
ATOM 658 N N . ALA A 1 84 ? -13.621 -4.302 10.805 1.00 88.38 84 ALA A N 1
ATOM 659 C CA . ALA A 1 84 ? -13.645 -3.365 11.929 1.00 88.38 84 ALA A CA 1
ATOM 660 C C . ALA A 1 84 ? -15.037 -2.760 12.122 1.00 88.38 84 ALA A C 1
ATOM 662 O O . ALA A 1 84 ? -15.554 -2.764 13.234 1.00 88.38 84 ALA A O 1
ATOM 663 N N . LYS A 1 85 ? -15.685 -2.296 11.044 1.00 86.94 85 LYS A N 1
ATOM 664 C CA . LYS A 1 85 ? -17.050 -1.748 11.111 1.00 86.94 85 LYS A CA 1
ATOM 665 C C . LYS A 1 85 ? -18.070 -2.776 11.595 1.00 86.94 85 LYS A C 1
ATOM 667 O O . LYS A 1 85 ? -18.909 -2.437 12.420 1.00 86.94 85 LYS A O 1
ATOM 672 N N . VAL A 1 86 ? -17.978 -4.023 11.125 1.00 89.56 86 VAL A N 1
ATOM 673 C CA . VAL A 1 86 ? -18.858 -5.117 11.580 1.00 89.56 86 VAL A CA 1
ATOM 674 C C . VAL A 1 86 ? -18.647 -5.421 13.068 1.00 89.56 86 VAL A C 1
ATOM 676 O O . VAL A 1 86 ? -19.603 -5.737 13.765 1.00 89.56 86 VAL A O 1
ATOM 679 N N . ARG A 1 87 ? -17.418 -5.268 13.575 1.00 87.88 87 ARG A N 1
ATOM 680 C CA . ARG A 1 87 ? -17.062 -5.467 14.993 1.00 87.88 87 ARG A CA 1
ATOM 681 C C . ARG A 1 87 ? -17.190 -4.198 15.849 1.00 87.88 87 ARG A C 1
ATOM 683 O O . ARG A 1 87 ? -16.609 -4.127 16.930 1.00 87.88 87 ARG A O 1
ATOM 690 N N . GLY A 1 88 ? -17.902 -3.174 15.371 1.00 90.19 88 GLY A N 1
ATOM 691 C CA . GLY A 1 88 ? -18.130 -1.936 16.127 1.00 90.19 88 GLY A CA 1
ATOM 692 C C . GLY A 1 88 ? -16.870 -1.096 16.370 1.00 90.19 88 GLY A C 1
ATOM 693 O O . GLY A 1 88 ? -16.797 -0.373 17.353 1.00 90.19 88 GLY A O 1
ATOM 694 N N . GLY A 1 89 ? -15.855 -1.210 15.511 1.00 90.56 89 GLY A N 1
ATOM 695 C CA . GLY A 1 89 ? -14.614 -0.433 15.594 1.00 90.56 89 GLY A CA 1
ATOM 696 C C . GLY A 1 89 ? -13.598 -0.953 16.613 1.00 90.56 89 GLY A C 1
ATOM 697 O O . GLY A 1 89 ? -12.577 -0.313 16.828 1.00 90.56 89 GLY A O 1
ATOM 698 N N . ARG A 1 90 ? -13.814 -2.119 17.228 1.00 93.81 90 ARG A N 1
ATOM 699 C CA . ARG A 1 90 ? -12.926 -2.653 18.275 1.00 93.81 90 ARG A CA 1
ATOM 700 C C . ARG A 1 90 ? -11.736 -3.432 17.713 1.00 93.81 90 ARG A C 1
ATOM 702 O O . ARG A 1 90 ? -11.569 -4.608 18.002 1.00 93.81 90 ARG A O 1
ATOM 709 N N . ILE A 1 91 ? -10.902 -2.787 16.900 1.00 94.62 91 ILE A N 1
ATOM 710 C CA . ILE A 1 91 ? -9.664 -3.380 16.368 1.00 94.62 91 ILE A CA 1
ATOM 711 C C . ILE A 1 91 ? -8.482 -2.471 16.695 1.00 94.62 91 ILE A C 1
ATOM 713 O O . ILE A 1 91 ? -8.531 -1.272 16.425 1.00 94.62 91 ILE A O 1
ATOM 717 N N . CYS A 1 92 ? -7.408 -3.042 17.246 1.00 93.25 92 CYS A N 1
ATOM 718 C CA . CYS A 1 92 ? -6.190 -2.298 17.557 1.00 93.25 92 CYS A CA 1
ATOM 719 C C . CYS A 1 92 ? -5.582 -1.673 16.291 1.00 93.25 92 CYS A C 1
ATOM 721 O O . CYS A 1 92 ? -5.354 -2.362 15.299 1.00 93.25 92 CYS A O 1
ATOM 723 N N . LEU A 1 93 ? -5.234 -0.386 16.345 1.00 89.62 93 LEU A N 1
ATOM 724 C CA . LEU A 1 93 ? -4.697 0.357 15.196 1.00 89.62 93 LEU A CA 1
ATOM 725 C C . LEU A 1 93 ? -3.297 -0.098 14.761 1.00 89.62 93 LEU A C 1
ATOM 727 O O . LEU A 1 93 ? -2.898 0.129 13.622 1.00 89.62 93 LEU A O 1
ATOM 731 N N . LYS A 1 94 ? -2.549 -0.735 15.668 1.00 89.81 94 LYS A N 1
ATOM 732 C CA . LYS A 1 94 ? -1.144 -1.101 15.456 1.00 89.81 94 LYS A CA 1
ATOM 733 C C . LYS A 1 94 ? -0.965 -2.535 14.975 1.00 89.81 94 LYS A C 1
ATOM 735 O O . LYS A 1 94 ? -0.294 -2.765 13.977 1.00 89.81 94 LYS A O 1
ATOM 740 N N . CYS A 1 95 ? -1.543 -3.499 15.691 1.00 91.75 95 CYS A N 1
ATOM 741 C CA . CYS A 1 95 ? -1.388 -4.926 15.386 1.00 91.75 95 CYS A CA 1
ATOM 742 C C . CYS A 1 95 ? -2.641 -5.568 14.783 1.00 91.75 95 CYS A C 1
ATOM 744 O O . CYS A 1 95 ? -2.605 -6.748 14.451 1.00 91.75 95 CYS A O 1
ATOM 746 N N . LEU A 1 96 ? -3.740 -4.817 14.640 1.00 92.25 96 LEU A N 1
ATOM 747 C CA . LEU A 1 96 ? -5.018 -5.309 14.117 1.00 92.25 96 LEU A CA 1
ATOM 748 C C . LEU A 1 96 ? -5.658 -6.439 14.942 1.00 92.25 96 LEU A C 1
ATOM 750 O O . LEU A 1 96 ? -6.531 -7.147 14.440 1.00 92.25 96 LEU A O 1
ATOM 754 N N . TYR A 1 97 ? -5.255 -6.597 16.205 1.00 93.00 97 TYR A N 1
ATOM 755 C CA . TYR A 1 97 ? -5.889 -7.538 17.124 1.00 93.00 97 TYR A CA 1
ATOM 756 C C . TYR A 1 97 ? -7.333 -7.124 17.425 1.00 93.00 97 TYR A C 1
ATOM 758 O O . TYR A 1 97 ? -7.626 -5.933 17.581 1.00 93.00 97 TYR A O 1
ATOM 766 N N . ASP A 1 98 ? -8.224 -8.110 17.515 1.00 95.19 98 ASP A N 1
ATOM 767 C CA .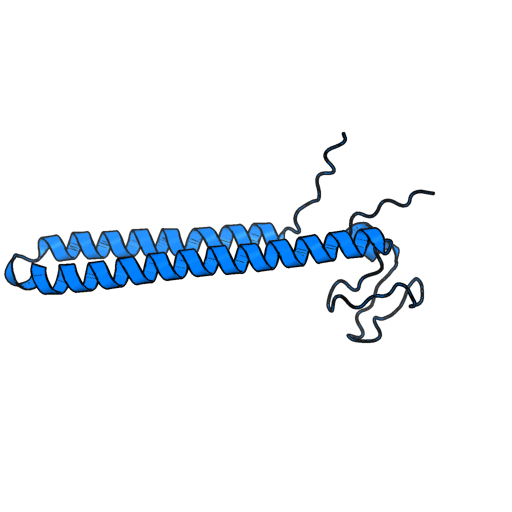 ASP A 1 98 ? -9.627 -7.890 17.852 1.00 95.19 98 ASP A CA 1
ATOM 768 C C . ASP A 1 98 ? -9.793 -7.623 19.352 1.00 95.19 98 ASP A C 1
ATOM 770 O O . ASP A 1 98 ? -9.524 -8.476 20.194 1.00 95.19 98 ASP A O 1
ATOM 774 N N . LEU A 1 99 ? -10.266 -6.426 19.680 1.00 96.00 99 LEU A N 1
ATOM 775 C CA . LEU A 1 99 ? -10.513 -5.956 21.040 1.00 96.00 99 LEU A CA 1
ATOM 776 C C . LEU A 1 99 ? -11.989 -6.102 21.433 1.00 96.00 99 LEU A C 1
ATOM 778 O O . LEU A 1 99 ? -12.400 -5.570 22.462 1.00 96.00 99 LEU A O 1
ATOM 782 N N . SER A 1 100 ? -12.803 -6.811 20.642 1.00 93.94 100 SER A N 1
ATOM 783 C CA . SER A 1 100 ? -14.227 -7.030 20.928 1.00 93.94 100 SER A CA 1
ATOM 784 C C . SER A 1 100 ? -14.479 -7.625 22.320 1.00 93.94 100 SER A C 1
ATOM 786 O O . SER A 1 100 ? -15.440 -7.233 22.981 1.00 93.94 100 SER A O 1
ATOM 788 N N . THR A 1 101 ? -13.582 -8.496 22.791 1.00 94.56 101 THR A N 1
ATOM 789 C CA . THR A 1 101 ? -13.623 -9.146 24.113 1.00 94.56 101 THR A CA 1
ATOM 790 C C . THR A 1 101 ? -12.813 -8.425 25.192 1.00 94.56 101 THR A C 1
ATOM 792 O O . THR A 1 101 ? -12.857 -8.815 26.358 1.00 94.56 101 THR A O 1
ATOM 795 N N . SER A 1 102 ? -12.054 -7.391 24.824 1.00 95.00 102 SER A N 1
ATOM 796 C CA . SER A 1 102 ? -11.216 -6.630 25.755 1.00 95.00 102 SER A CA 1
ATOM 797 C C . SER A 1 102 ? -12.028 -5.526 26.455 1.00 95.00 102 SER A C 1
ATOM 799 O O . SER A 1 102 ? -13.104 -5.154 25.973 1.00 95.00 102 SER A O 1
ATOM 801 N N . PRO A 1 103 ? -11.544 -4.977 27.589 1.00 95.88 103 PRO A N 1
ATOM 802 C CA . PRO A 1 103 ? -12.173 -3.828 28.239 1.00 95.88 103 PRO A CA 1
ATOM 803 C C . PRO A 1 103 ? -12.355 -2.645 27.281 1.00 95.88 103 PRO A C 1
ATOM 805 O O . PRO A 1 103 ? -11.634 -2.516 26.290 1.00 95.88 103 PRO A O 1
ATOM 808 N N . ARG A 1 104 ? -13.319 -1.768 27.584 1.00 94.50 104 ARG A N 1
ATOM 809 C CA . ARG A 1 104 ? -13.650 -0.611 26.736 1.00 94.50 104 ARG A CA 1
ATOM 810 C C . ARG A 1 104 ? -12.425 0.269 26.471 1.00 94.50 104 ARG A C 1
ATOM 812 O O . ARG A 1 104 ? -12.192 0.634 25.326 1.00 94.50 104 ARG A O 1
ATOM 819 N N . ASP A 1 105 ? -11.619 0.493 27.501 1.00 96.94 105 ASP A N 1
ATOM 820 C CA . ASP A 1 105 ? -10.388 1.273 27.446 1.00 96.94 105 ASP A CA 1
ATOM 821 C C . ASP A 1 105 ? -9.270 0.478 28.125 1.00 96.94 105 ASP A C 1
ATOM 823 O O . ASP A 1 105 ? -9.508 -0.232 29.109 1.00 96.94 105 ASP A O 1
ATOM 827 N N . GLY A 1 106 ? -8.046 0.557 27.606 1.00 96.94 106 GLY A N 1
ATOM 828 C CA . GLY A 1 106 ? -6.947 -0.220 28.169 1.00 96.94 106 GLY A CA 1
ATOM 829 C C . GLY A 1 106 ? -5.728 -0.335 27.267 1.00 96.94 106 GLY A C 1
ATOM 830 O O . GLY A 1 106 ? -5.353 0.601 26.565 1.00 96.94 106 GLY A O 1
ATOM 831 N N . LYS A 1 107 ? -5.064 -1.491 27.339 1.00 98.12 107 LYS A N 1
ATOM 832 C CA . LYS A 1 107 ? -3.914 -1.843 26.501 1.00 98.12 107 LYS A CA 1
ATOM 833 C C . LYS A 1 107 ? -4.243 -3.070 25.671 1.00 98.12 107 LYS A C 1
ATOM 835 O O . LYS A 1 107 ? -4.870 -4.001 26.170 1.00 98.12 107 LYS A O 1
ATOM 840 N N . CYS A 1 108 ? -3.791 -3.087 24.425 1.00 97.06 108 CYS A N 1
ATOM 841 C CA . CYS A 1 108 ? -3.902 -4.264 23.580 1.00 97.06 108 CYS A CA 1
ATOM 842 C C . CYS A 1 108 ? -3.080 -5.424 24.181 1.00 97.06 108 CYS A C 1
ATOM 844 O O . CYS A 1 108 ? -1.906 -5.211 24.495 1.00 97.06 108 CYS A O 1
ATOM 846 N N . PRO A 1 109 ? -3.647 -6.637 24.320 1.00 96.88 109 PRO A N 1
ATOM 847 C CA . PRO A 1 109 ? -2.946 -7.776 24.917 1.00 96.88 109 PRO A CA 1
ATOM 848 C C . PRO A 1 109 ? -1.774 -8.286 24.064 1.00 96.88 109 PRO A C 1
ATOM 850 O O . PRO A 1 109 ? -0.832 -8.841 24.614 1.00 96.88 109 PRO A O 1
ATOM 853 N N . GLU A 1 110 ? -1.800 -8.057 22.748 1.00 96.88 110 GLU A N 1
ATOM 854 C CA . GLU A 1 110 ? -0.737 -8.494 21.831 1.00 96.88 110 GLU A CA 1
ATOM 855 C C . GLU A 1 110 ? 0.443 -7.517 21.784 1.00 96.88 110 GLU A C 1
ATOM 857 O O . GLU A 1 110 ? 1.598 -7.908 21.912 1.00 96.88 110 GLU A O 1
ATOM 862 N N . CYS A 1 111 ? 0.174 -6.222 21.578 1.00 96.31 111 CYS A N 1
ATOM 863 C CA . CYS A 1 111 ? 1.229 -5.235 21.313 1.00 96.31 111 CYS A CA 1
ATOM 864 C C . CYS A 1 111 ? 1.460 -4.229 22.450 1.00 96.31 111 CYS A C 1
ATOM 866 O O . CYS A 1 111 ? 2.361 -3.397 22.349 1.00 96.31 111 CYS A O 1
ATOM 868 N N . GLY A 1 112 ? 0.635 -4.259 23.502 1.00 97.25 112 GLY A N 1
ATOM 869 C CA . GLY A 1 112 ? 0.718 -3.353 24.651 1.00 97.25 112 GLY A CA 1
ATOM 870 C C . GLY A 1 112 ? 0.286 -1.906 24.383 1.00 97.25 112 GLY A C 1
ATOM 871 O O . GLY A 1 112 ? 0.330 -1.088 25.305 1.00 97.25 112 GLY A O 1
ATOM 872 N N . GLU A 1 113 ? -0.132 -1.581 23.155 1.00 96.50 113 GLU A N 1
ATOM 873 C CA . GLU A 1 113 ? -0.546 -0.232 22.756 1.00 96.50 113 GLU A CA 1
ATOM 874 C C . GLU A 1 113 ? -1.781 0.206 23.546 1.00 96.50 113 GLU A C 1
ATOM 876 O O . GLU A 1 113 ? -2.744 -0.558 23.672 1.00 96.50 113 GLU A O 1
ATOM 881 N N . LYS A 1 114 ? -1.748 1.426 24.088 1.00 97.56 114 LYS A N 1
ATOM 882 C CA . LYS A 1 114 ? -2.898 1.993 24.794 1.00 97.56 114 LYS A CA 1
ATOM 883 C C . LYS A 1 114 ? -3.972 2.380 23.784 1.00 97.56 114 LYS A C 1
ATOM 885 O O . LYS A 1 114 ? -3.654 2.876 22.708 1.00 97.56 114 LYS A O 1
ATOM 890 N N . TYR A 1 115 ? -5.230 2.177 24.142 1.00 96.31 115 TYR A N 1
ATOM 891 C CA . TYR A 1 115 ? -6.361 2.615 23.336 1.00 96.31 115 TYR A CA 1
ATOM 892 C C . TYR A 1 115 ? -7.513 3.071 24.228 1.00 96.31 115 TYR A C 1
ATOM 894 O O . TYR A 1 115 ? -7.703 2.547 25.332 1.00 96.31 115 TYR A O 1
ATOM 902 N N . THR A 1 116 ? -8.299 4.009 23.710 1.00 96.50 116 THR A N 1
ATOM 903 C CA . THR A 1 116 ? -9.643 4.301 24.209 1.00 96.50 116 THR A CA 1
ATOM 904 C C . THR A 1 116 ? -10.669 3.890 23.159 1.00 96.50 116 THR A C 1
ATOM 906 O O . THR A 1 116 ? -10.379 3.856 21.959 1.00 96.50 116 THR A O 1
ATOM 909 N N . HIS A 1 117 ? -11.876 3.536 23.589 1.00 93.94 117 HIS A N 1
ATOM 910 C CA . HIS A 1 117 ? -12.953 3.177 22.669 1.00 93.94 117 HIS A CA 1
ATOM 911 C C . HIS A 1 117 ? -13.320 4.337 21.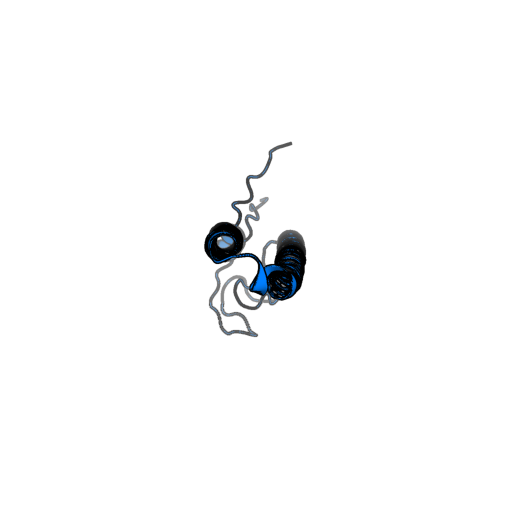738 1.00 93.94 117 HIS A C 1
ATOM 913 O O . HIS A 1 117 ? -13.665 4.112 20.582 1.00 93.94 117 HIS A O 1
ATOM 919 N N . GLU A 1 118 ? -13.245 5.570 22.233 1.00 93.25 118 GLU A N 1
ATOM 920 C CA . GLU A 1 118 ? -13.535 6.786 21.472 1.00 93.25 118 GLU A CA 1
ATOM 921 C C . GLU A 1 118 ? -12.518 6.997 20.347 1.00 93.25 118 GLU A C 1
ATOM 923 O O . GLU A 1 118 ? -12.932 7.149 19.197 1.00 93.25 118 GLU A O 1
ATOM 928 N N . ASP A 1 119 ? -11.218 6.858 20.636 1.00 92.88 119 ASP A N 1
ATOM 929 C CA . ASP A 1 119 ? -10.160 6.940 19.618 1.00 92.88 119 ASP A CA 1
ATOM 930 C C . ASP A 1 119 ? -10.352 5.882 18.525 1.00 92.88 119 ASP A C 1
ATOM 932 O O . ASP A 1 119 ? -10.184 6.148 17.332 1.00 92.88 119 ASP A O 1
ATOM 936 N N . LEU A 1 120 ? -10.719 4.658 18.923 1.00 93.31 120 LEU A N 1
ATOM 937 C CA . LEU A 1 120 ? -10.965 3.568 17.984 1.00 93.31 120 LEU A CA 1
ATOM 938 C C . LEU A 1 120 ? -12.175 3.859 17.086 1.00 93.31 120 LEU A C 1
ATOM 940 O O . LEU A 1 120 ? -12.096 3.678 15.869 1.00 93.31 120 LEU A O 1
ATOM 944 N N . LEU A 1 121 ? -13.289 4.325 17.655 1.00 91.81 121 LEU A N 1
ATOM 945 C CA . LEU A 1 121 ? -14.482 4.684 16.886 1.00 91.81 121 LEU A CA 1
ATOM 946 C C . LEU A 1 121 ? -14.210 5.832 15.911 1.00 91.81 121 LEU A C 1
ATOM 948 O O . LEU A 1 121 ? -14.627 5.752 14.750 1.00 91.81 121 LEU A O 1
ATOM 952 N N . GLU A 1 122 ? -13.497 6.866 16.365 1.00 89.50 122 GLU A N 1
ATOM 953 C CA . GLU A 1 122 ? -13.106 8.006 15.539 1.00 89.50 122 GLU A CA 1
ATOM 954 C C . GLU A 1 122 ? -12.220 7.550 14.377 1.00 89.50 122 GLU A C 1
ATOM 956 O O . GLU A 1 122 ? -12.524 7.835 13.214 1.00 89.50 122 GLU A O 1
ATOM 961 N N . TYR A 1 123 ? -11.182 6.760 14.665 1.00 87.62 123 TYR A N 1
ATOM 962 C CA . TYR A 1 123 ? -10.246 6.274 13.655 1.00 87.62 123 TYR A CA 1
ATOM 963 C C . TYR A 1 123 ? -10.925 5.384 12.606 1.00 87.62 123 TYR A C 1
ATOM 965 O O . TYR A 1 123 ? -10.717 5.548 11.401 1.00 87.62 123 TYR A O 1
ATOM 973 N N . TRP A 1 124 ? -11.764 4.439 13.041 1.00 87.56 124 TRP A N 1
ATOM 974 C CA . TRP A 1 124 ? -12.477 3.537 12.133 1.00 87.56 124 TRP A CA 1
ATOM 975 C C . TRP A 1 124 ? -13.706 4.185 11.474 1.00 87.56 124 TRP A C 1
ATOM 977 O O . TRP A 1 124 ? -14.321 3.588 10.578 1.00 87.56 124 TRP A O 1
ATOM 987 N N . GLY A 1 125 ? -14.060 5.410 11.875 1.00 86.94 125 GLY A N 1
ATOM 988 C CA . GLY A 1 125 ? -15.213 6.150 11.369 1.00 86.94 125 GLY A CA 1
ATOM 989 C C . GLY A 1 125 ? -16.537 5.431 11.635 1.00 86.94 125 GLY A C 1
ATOM 990 O O . GLY A 1 125 ? -17.435 5.450 10.784 1.00 86.94 125 GLY A O 1
ATOM 991 N N . VAL A 1 126 ? -16.641 4.739 12.771 1.00 85.62 126 VAL A N 1
ATOM 992 C CA . VAL A 1 126 ? -17.872 4.086 13.228 1.00 85.62 126 VAL A CA 1
ATOM 993 C C . VAL A 1 126 ? -18.646 5.120 14.038 1.00 85.62 126 VAL A C 1
ATOM 995 O O . VAL A 1 126 ? -18.215 5.526 15.110 1.00 85.62 126 VAL A O 1
ATOM 998 N N . ARG A 1 127 ? -19.782 5.592 13.514 1.00 78.50 127 ARG A N 1
ATOM 999 C CA . ARG A 1 127 ? -20.676 6.468 14.284 1.00 78.50 127 ARG A CA 1
ATOM 1000 C C . ARG A 1 127 ? -21.407 5.637 15.336 1.00 78.50 127 ARG A C 1
ATOM 1002 O O . ARG A 1 127 ? -21.960 4.595 14.986 1.00 78.50 127 ARG A O 1
ATOM 1009 N N . ASN A 1 128 ? -21.443 6.124 16.577 1.00 68.69 128 ASN A N 1
ATOM 1010 C CA . ASN A 1 128 ? -22.342 5.596 17.600 1.00 68.69 128 ASN A CA 1
ATOM 1011 C C . ASN A 1 128 ? -23.773 5.734 17.073 1.00 68.69 128 ASN A C 1
ATOM 1013 O O . ASN A 1 128 ? -24.251 6.842 16.840 1.00 68.69 128 ASN A O 1
ATOM 1017 N N . SER A 1 129 ? -24.402 4.600 16.782 1.00 61.94 129 SER A N 1
ATOM 1018 C CA . SER A 1 129 ? -25.850 4.532 16.602 1.00 61.94 129 SER A CA 1
ATOM 1019 C C . SER A 1 129 ? -26.392 4.214 17.984 1.00 61.94 129 SER A C 1
ATOM 1021 O O . SER A 1 129 ? -26.421 3.051 18.375 1.00 61.94 129 SER A O 1
ATOM 1023 N N . GLU A 1 130 ? -26.636 5.271 18.756 1.00 55.66 130 GLU A N 1
ATOM 1024 C CA . GLU A 1 130 ? -27.447 5.191 19.975 1.00 55.66 130 GLU A CA 1
ATOM 1025 C C . GLU A 1 130 ? -28.893 4.822 19.630 1.00 55.66 130 GLU A C 1
ATOM 1027 O O . GLU A 1 130 ? -29.381 5.274 18.564 1.00 55.66 130 GLU A O 1
#

Radius of gyration: 23.7 Å; chains: 1; bounding box: 56×20×64 Å